Protein AF-A0A960N4R0-F1 (afdb_monomer_lite)

Secondary structure (DSSP, 8-state):
-PPEEEEEETTEEEEEEEETTEEEEEEEESTTSEEEEEEE-TTT--EEEEEE-S-S--

Structure (mmCIF, N/CA/C/O backbone):
data_AF-A0A960N4R0-F1
#
_entry.id   AF-A0A960N4R0-F1
#
loop_
_atom_site.group_PDB
_atom_site.id
_atom_site.type_symbol
_atom_site.label_atom_id
_atom_site.label_alt_id
_atom_site.label_comp_id
_atom_site.label_asym_id
_atom_site.label_entity_id
_atom_site.label_seq_id
_atom_site.pdbx_PDB_ins_code
_atom_site.Cartn_x
_atom_site.Cartn_y
_atom_site.Cartn_z
_atom_site.occupancy
_atom_site.B_iso_or_equiv
_atom_site.auth_seq_id
_atom_site.auth_comp_id
_atom_site.auth_asym_id
_atom_site.auth_atom_id
_atom_site.pdbx_PDB_model_num
ATOM 1 N N . MET A 1 1 ? -15.931 -4.103 10.675 1.00 56.72 1 MET A N 1
ATOM 2 C CA . MET A 1 1 ? -14.967 -4.188 9.553 1.00 56.72 1 MET A CA 1
ATOM 3 C C . MET A 1 1 ? -13.901 -3.126 9.764 1.00 56.72 1 MET A C 1
ATOM 5 O O . MET A 1 1 ? -14.277 -1.969 9.893 1.00 56.72 1 MET A O 1
ATOM 9 N N . ASN A 1 2 ? -12.614 -3.491 9.825 1.00 73.44 2 ASN A N 1
ATOM 10 C CA . ASN A 1 2 ? -11.542 -2.491 9.889 1.00 73.44 2 ASN A CA 1
ATOM 11 C C . ASN A 1 2 ? -11.413 -1.812 8.522 1.00 73.44 2 ASN A C 1
ATOM 13 O O . ASN A 1 2 ? -11.200 -2.486 7.514 1.00 73.44 2 ASN A O 1
ATOM 17 N N . GLN A 1 3 ? -11.580 -0.492 8.479 1.00 89.62 3 GLN A N 1
ATOM 18 C CA . GLN A 1 3 ? -11.376 0.281 7.257 1.00 89.62 3 GLN A CA 1
ATOM 19 C C . GLN A 1 3 ? -9.876 0.378 6.986 1.00 89.62 3 GLN A C 1
ATOM 21 O O . GLN A 1 3 ? -9.112 0.788 7.860 1.00 89.62 3 GLN A O 1
ATOM 26 N N . ARG A 1 4 ? -9.458 -0.010 5.778 1.00 93.50 4 ARG A N 1
ATOM 27 C CA . ARG A 1 4 ? -8.078 0.151 5.318 1.00 93.50 4 ARG A CA 1
ATOM 28 C C . ARG A 1 4 ? -7.986 1.317 4.347 1.00 93.50 4 ARG A C 1
ATOM 30 O O . ARG A 1 4 ? -8.838 1.453 3.473 1.00 93.50 4 ARG A O 1
ATOM 37 N N . LEU A 1 5 ? -6.934 2.113 4.489 1.00 95.69 5 LEU A N 1
AT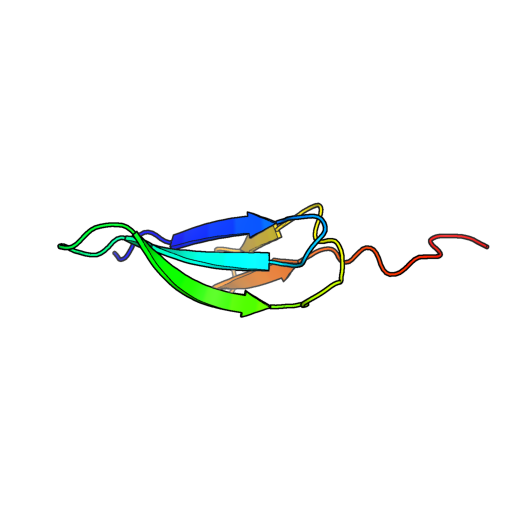OM 38 C CA . LEU A 1 5 ? -6.558 3.152 3.538 1.00 95.69 5 LEU A CA 1
ATOM 39 C C . LEU A 1 5 ? -5.287 2.706 2.814 1.00 95.69 5 LEU A C 1
ATOM 41 O O . LEU A 1 5 ? -4.292 2.358 3.451 1.00 95.69 5 LEU A O 1
ATOM 45 N N . LEU A 1 6 ? -5.345 2.708 1.486 1.00 97.12 6 LEU A N 1
ATOM 46 C CA . LEU A 1 6 ? -4.259 2.307 0.599 1.00 97.12 6 LEU A CA 1
ATOM 47 C C . LEU A 1 6 ? -3.733 3.560 -0.097 1.00 97.12 6 LEU A C 1
ATOM 49 O O . LEU A 1 6 ? -4.498 4.250 -0.768 1.00 97.12 6 LEU A O 1
ATOM 53 N N . VAL A 1 7 ? -2.449 3.865 0.072 1.00 97.38 7 VAL A N 1
ATOM 54 C CA . VAL A 1 7 ? -1.841 5.093 -0.455 1.00 97.38 7 VAL A CA 1
ATOM 55 C C . VAL A 1 7 ? -0.654 4.731 -1.339 1.00 97.38 7 VAL A C 1
ATOM 57 O O . VAL A 1 7 ? 0.444 4.466 -0.847 1.00 97.38 7 VAL A O 1
ATOM 60 N N . GLY A 1 8 ? -0.891 4.703 -2.651 1.00 97.50 8 GLY A N 1
ATOM 61 C CA . GLY A 1 8 ? 0.164 4.592 -3.657 1.00 97.50 8 GLY A CA 1
ATOM 62 C C . GLY A 1 8 ? 0.918 5.915 -3.799 1.00 97.50 8 GLY A C 1
ATOM 63 O O . GLY A 1 8 ? 0.310 6.982 -3.880 1.00 97.50 8 GLY A O 1
ATOM 64 N N . THR A 1 9 ? 2.249 5.868 -3.783 1.00 97.12 9 THR A N 1
ATOM 65 C CA . THR A 1 9 ? 3.112 7.057 -3.845 1.00 97.12 9 THR A CA 1
ATOM 66 C C . THR A 1 9 ? 4.313 6.824 -4.763 1.00 97.12 9 THR A C 1
ATOM 68 O O . THR A 1 9 ? 4.594 5.703 -5.178 1.00 97.12 9 THR A O 1
ATOM 71 N N . ARG A 1 10 ? 5.114 7.871 -5.014 1.00 96.44 10 ARG A N 1
ATOM 72 C CA . ARG A 1 10 ? 6.446 7.741 -5.646 1.00 96.44 10 ARG A CA 1
ATOM 73 C C . ARG A 1 10 ? 7.495 7.045 -4.764 1.00 96.44 10 ARG A C 1
ATOM 75 O O . ARG A 1 10 ? 8.627 6.881 -5.199 1.00 96.44 10 ARG A O 1
ATOM 82 N N . LYS A 1 11 ? 7.159 6.710 -3.518 1.00 97.12 11 LYS A N 1
ATOM 83 C CA . LYS A 1 11 ? 8.061 6.083 -2.544 1.00 97.12 11 LYS A CA 1
ATOM 84 C C . LYS A 1 11 ? 7.651 4.655 -2.181 1.00 97.12 11 LYS A C 1
ATOM 86 O O . LYS A 1 11 ? 8.364 4.044 -1.396 1.00 97.12 11 LYS A O 1
ATOM 91 N N . GLY A 1 12 ? 6.543 4.150 -2.711 1.00 97.31 12 GLY A N 1
ATOM 92 C CA . GLY A 1 12 ? 5.986 2.839 -2.383 1.00 97.31 12 GLY A CA 1
ATOM 93 C C . GLY A 1 12 ? 4.499 2.914 -2.054 1.00 97.31 12 GLY A C 1
ATOM 94 O O . GLY A 1 12 ? 3.842 3.935 -2.297 1.00 97.31 12 GLY A O 1
ATOM 95 N N . LEU A 1 13 ? 3.981 1.835 -1.475 1.00 98.19 13 LEU A N 1
ATOM 96 C CA . LEU A 1 13 ? 2.595 1.680 -1.045 1.00 98.19 13 LEU A CA 1
ATOM 97 C C . LEU A 1 13 ? 2.509 1.680 0.482 1.00 98.19 13 LEU A C 1
ATOM 99 O O . LEU A 1 13 ? 3.057 0.800 1.141 1.00 98.19 13 LEU A O 1
ATOM 103 N N . PHE A 1 14 ? 1.766 2.627 1.050 1.00 98.06 14 PHE A N 1
ATOM 104 C CA . PHE A 1 14 ? 1.430 2.612 2.472 1.00 98.06 14 PHE A CA 1
ATOM 105 C C . PHE A 1 14 ? 0.043 2.012 2.693 1.00 98.06 14 PHE A C 1
ATOM 107 O O . PHE A 1 14 ? -0.913 2.361 1.997 1.00 98.06 14 PHE A O 1
ATOM 114 N N . ILE A 1 15 ? -0.075 1.150 3.701 1.00 97.25 15 ILE A N 1
ATOM 115 C CA . ILE A 1 15 ? -1.350 0.584 4.147 1.00 97.25 15 ILE A CA 1
ATOM 116 C C . ILE A 1 15 ? -1.597 1.066 5.567 1.00 97.25 15 ILE A C 1
ATOM 118 O O . ILE A 1 15 ? -0.767 0.842 6.449 1.00 97.25 15 ILE A O 1
ATOM 122 N N . TYR A 1 16 ? -2.742 1.697 5.797 1.00 97.06 16 TYR A N 1
ATOM 123 C CA . TYR A 1 16 ? -3.192 2.116 7.119 1.00 97.06 16 TYR A CA 1
ATOM 124 C C . TYR A 1 16 ? -4.468 1.381 7.504 1.00 97.06 16 TYR A C 1
ATOM 126 O O . TYR A 1 16 ? -5.272 1.024 6.644 1.00 97.06 16 TYR A O 1
ATOM 134 N N . GLU A 1 17 ? -4.677 1.210 8.802 1.00 96.06 17 GLU A N 1
ATOM 135 C CA . GLU A 1 17 ? -5.964 0.823 9.367 1.00 96.06 17 GLU A CA 1
ATOM 136 C C . GLU A 1 17 ? -6.535 1.940 10.227 1.00 96.06 17 GLU A C 1
ATOM 138 O O . GLU A 1 17 ? -5.799 2.654 10.914 1.00 96.06 17 GLU A O 1
ATOM 143 N N . ASN A 1 18 ? -7.855 2.072 10.193 1.00 95.00 18 ASN A N 1
ATOM 144 C CA . ASN A 1 18 ? -8.578 2.890 11.147 1.00 95.00 18 ASN A CA 1
ATOM 145 C C . ASN A 1 18 ? -8.732 2.107 12.460 1.00 95.00 18 ASN A C 1
ATOM 147 O O . ASN A 1 18 ? -9.222 0.978 12.447 1.00 95.00 18 ASN A O 1
ATOM 151 N N . SER A 1 19 ? -8.312 2.700 13.575 1.00 88.62 19 SER A N 1
ATOM 152 C CA . SER A 1 19 ? -8.448 2.157 14.929 1.00 88.62 19 SER A CA 1
ATOM 153 C C . SER A 1 19 ? -9.188 3.149 15.833 1.00 88.62 19 SER A C 1
ATOM 155 O O . SER A 1 19 ? -9.408 4.299 15.458 1.00 88.62 19 SER A O 1
ATOM 157 N N . SER A 1 20 ? -9.528 2.744 17.060 1.00 88.81 20 SER A N 1
ATOM 158 C CA . SER A 1 20 ? -10.130 3.651 18.053 1.00 88.81 20 SER A CA 1
ATOM 159 C C . SER A 1 20 ? -9.237 4.847 18.410 1.00 88.81 20 SER A C 1
ATOM 161 O O . SER A 1 20 ? -9.748 5.888 18.809 1.00 88.81 20 SER A O 1
ATOM 163 N N . ALA A 1 21 ? -7.920 4.720 18.230 1.00 90.81 21 ALA A N 1
ATOM 164 C CA . ALA A 1 21 ? -6.941 5.785 18.44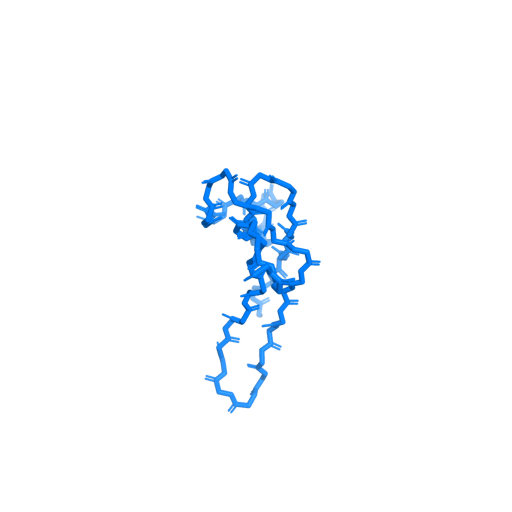1 1.00 90.81 21 ALA A CA 1
ATOM 165 C C . ALA A 1 21 ? -6.616 6.573 17.153 1.00 90.81 21 ALA A C 1
ATOM 167 O O . ALA A 1 21 ? -5.669 7.357 17.129 1.00 90.81 21 ALA A O 1
ATOM 168 N N . GLY A 1 22 ? -7.379 6.359 16.075 1.00 93.12 22 GLY A N 1
ATOM 169 C CA . GLY A 1 22 ? -7.160 6.966 14.765 1.00 93.12 22 GLY A CA 1
ATOM 170 C C . GLY A 1 22 ? -6.419 6.053 13.787 1.00 93.12 22 GLY A C 1
ATOM 171 O O . GLY A 1 22 ? -6.347 4.833 13.962 1.00 93.12 22 GLY A O 1
ATOM 172 N N . TRP A 1 23 ? -5.889 6.645 12.716 1.00 95.31 23 TRP A N 1
ATOM 173 C CA . TRP A 1 23 ? -5.209 5.906 11.653 1.00 95.31 23 TRP A CA 1
ATOM 174 C C . TRP A 1 23 ? -3.814 5.452 12.079 1.00 95.31 23 TRP A C 1
ATOM 176 O O . TRP A 1 23 ? -2.973 6.260 12.471 1.00 95.31 23 TRP A O 1
ATOM 186 N N . ARG A 1 24 ? -3.540 4.157 11.919 1.00 95.44 24 ARG A N 1
ATOM 187 C CA . ARG A 1 24 ? -2.235 3.548 12.189 1.00 95.44 24 ARG A CA 1
ATOM 188 C C . ARG A 1 24 ? -1.675 2.930 10.919 1.00 95.44 24 ARG A C 1
ATOM 190 O O . ARG A 1 24 ? -2.381 2.208 10.220 1.00 95.44 24 ARG A O 1
ATOM 197 N N . ARG A 1 25 ? -0.395 3.178 10.623 1.00 95.38 25 ARG A N 1
ATOM 198 C CA . ARG A 1 25 ? 0.291 2.495 9.517 1.00 95.38 25 ARG A CA 1
ATOM 199 C C . ARG A 1 25 ? 0.459 1.017 9.867 1.00 95.38 25 ARG A C 1
ATOM 201 O O . ARG A 1 25 ? 1.075 0.696 10.880 1.00 95.38 25 ARG A O 1
ATOM 208 N N . LEU A 1 26 ? -0.061 0.149 9.011 1.00 95.69 26 LEU A N 1
ATOM 209 C CA . LEU A 1 26 ? 0.118 -1.296 9.074 1.00 95.69 26 LEU A CA 1
ATOM 210 C C . LEU A 1 26 ? 1.362 -1.746 8.317 1.00 95.69 26 LEU A C 1
ATOM 212 O O . LEU A 1 26 ? 2.210 -2.422 8.887 1.00 95.69 26 LEU A O 1
ATOM 216 N N . HIS A 1 2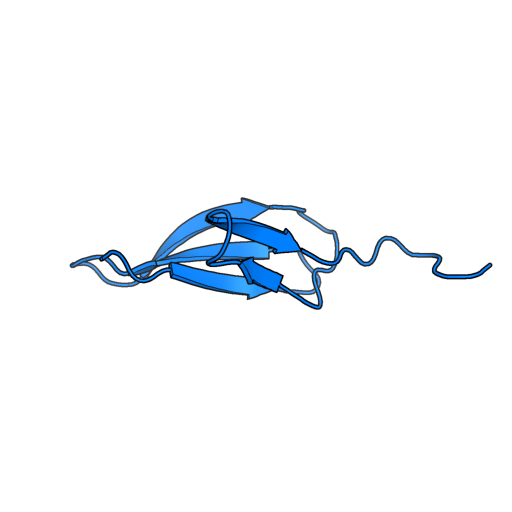7 ? 1.471 -1.343 7.050 1.00 96.44 27 HIS A N 1
ATOM 217 C CA . HIS A 1 27 ? 2.521 -1.809 6.149 1.00 96.44 27 HIS A CA 1
ATOM 218 C C . HIS A 1 27 ? 3.082 -0.673 5.299 1.00 96.44 27 HIS A C 1
ATOM 220 O O . HIS A 1 27 ? 2.432 0.358 5.083 1.00 96.44 27 HIS A O 1
ATOM 226 N N . PHE A 1 28 ? 4.301 -0.895 4.819 1.00 97.69 28 PHE A N 1
ATOM 227 C CA . PHE A 1 28 ? 4.949 -0.096 3.794 1.00 97.69 28 PHE A CA 1
ATOM 228 C C . PHE A 1 28 ? 5.633 -1.048 2.813 1.00 97.69 28 PHE A C 1
ATOM 230 O O . PHE A 1 28 ? 6.662 -1.634 3.133 1.00 97.69 28 PHE A O 1
ATOM 237 N N . GLU A 1 29 ? 5.022 -1.210 1.646 1.00 97.50 29 GLU A N 1
ATOM 238 C CA . GLU A 1 29 ? 5.441 -2.149 0.608 1.00 97.50 29 GLU A CA 1
ATOM 239 C C . GLU A 1 29 ? 6.106 -1.405 -0.557 1.00 97.50 29 GLU A C 1
ATOM 241 O O . GLU A 1 29 ? 5.829 -0.225 -0.798 1.00 97.50 29 GLU A O 1
ATOM 246 N N . PHE A 1 30 ? 6.962 -2.101 -1.311 1.00 95.56 30 PHE A N 1
ATOM 247 C CA . PHE A 1 30 ? 7.642 -1.568 -2.503 1.00 95.56 30 PHE A CA 1
ATOM 248 C C . PHE A 1 30 ? 8.440 -0.278 -2.235 1.00 95.56 30 PHE A C 1
ATOM 250 O O . PHE A 1 30 ? 8.369 0.691 -2.993 1.00 95.56 30 PHE A O 1
ATOM 257 N N . ALA A 1 31 ? 9.190 -0.247 -1.131 1.00 96.25 31 ALA A N 1
ATOM 258 C CA . ALA A 1 31 ? 9.956 0.924 -0.718 1.00 96.25 31 ALA A CA 1
ATOM 259 C C . ALA A 1 31 ? 10.882 1.437 -1.838 1.00 96.25 31 ALA A C 1
ATOM 261 O O . ALA A 1 31 ? 11.708 0.705 -2.376 1.00 96.25 31 ALA A O 1
ATOM 262 N N . GLY A 1 32 ? 10.742 2.718 -2.180 1.00 94.75 32 GLY A N 1
ATOM 263 C CA . GLY A 1 32 ? 11.516 3.380 -3.235 1.00 94.75 32 GLY A CA 1
ATOM 264 C C . GLY A 1 32 ? 10.992 3.166 -4.659 1.00 94.75 32 GLY A C 1
ATOM 265 O O . GLY A 1 32 ? 11.450 3.857 -5.565 1.00 94.75 32 GLY A O 1
ATOM 266 N N . VAL A 1 33 ? 10.006 2.289 -4.858 1.00 95.56 33 VAL A N 1
ATOM 267 C CA . VAL A 1 33 ? 9.370 2.035 -6.156 1.00 95.56 33 VAL A CA 1
ATOM 268 C C . VAL A 1 33 ? 8.066 2.822 -6.235 1.00 95.56 33 VAL A C 1
ATOM 270 O O . VAL A 1 33 ? 7.287 2.858 -5.285 1.00 95.56 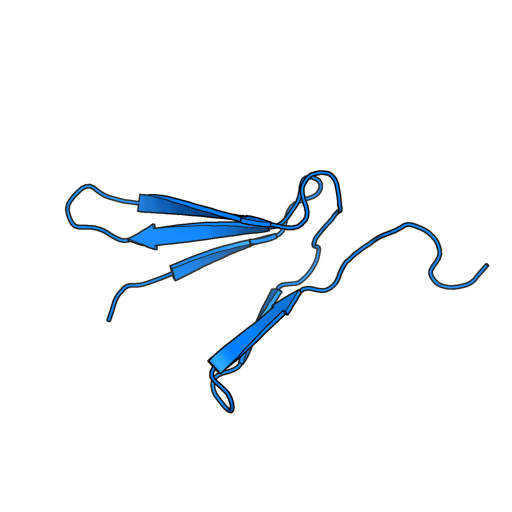33 VAL A O 1
ATOM 273 N N . GLN A 1 34 ? 7.799 3.479 -7.364 1.00 96.06 34 GLN A N 1
ATOM 274 C CA . GLN A 1 34 ? 6.541 4.202 -7.527 1.00 96.06 34 GLN A CA 1
ATOM 275 C C . GLN A 1 34 ? 5.370 3.228 -7.715 1.00 96.06 34 GLN A C 1
ATOM 277 O O . GLN A 1 34 ? 5.425 2.336 -8.560 1.00 96.06 34 GLN A O 1
ATOM 282 N N . VAL A 1 35 ? 4.286 3.475 -6.977 1.00 97.44 35 VAL A N 1
ATOM 283 C CA . VAL A 1 35 ? 3.015 2.745 -7.066 1.00 97.44 35 VAL A CA 1
ATOM 284 C C . VAL A 1 35 ? 1.918 3.721 -7.510 1.00 97.44 35 VAL A C 1
ATOM 286 O O . VAL A 1 35 ? 1.339 4.401 -6.660 1.00 97.44 35 VAL A O 1
ATOM 289 N N . PRO A 1 36 ? 1.653 3.875 -8.824 1.00 95.81 36 PRO A N 1
ATOM 290 C CA .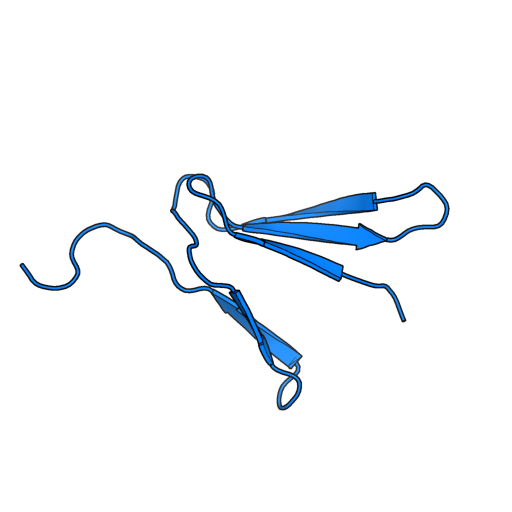 PRO A 1 36 ? 0.653 4.821 -9.323 1.00 95.81 36 PRO A CA 1
ATOM 291 C C . PRO A 1 36 ? -0.790 4.336 -9.136 1.00 95.81 36 PRO A C 1
ATOM 293 O O . PRO A 1 36 ? -1.693 5.161 -9.031 1.00 95.81 36 PRO A O 1
ATOM 296 N N . PHE A 1 37 ? -1.010 3.019 -9.075 1.00 96.75 37 PHE A N 1
ATOM 297 C CA . PHE A 1 37 ? -2.336 2.424 -8.927 1.00 96.75 37 PHE A CA 1
ATOM 298 C C . PHE A 1 37 ? -2.310 1.267 -7.936 1.00 96.75 37 PHE A C 1
ATOM 300 O O . PHE A 1 37 ? -1.382 0.456 -7.923 1.00 96.75 37 PHE A O 1
ATOM 307 N N . VAL A 1 38 ? -3.369 1.183 -7.136 1.00 97.00 38 VAL A N 1
ATOM 308 C CA . VAL A 1 38 ? -3.626 0.085 -6.209 1.00 97.00 38 VAL A CA 1
ATOM 309 C C . VAL A 1 38 ? -5.107 -0.280 -6.275 1.00 97.00 38 VAL A C 1
ATOM 311 O O . VAL A 1 38 ? -5.963 0.605 -6.286 1.00 97.00 38 VAL A O 1
ATOM 314 N N . LEU A 1 39 ? -5.413 -1.575 -6.336 1.00 95.56 39 LEU A N 1
ATOM 315 C CA . LEU A 1 39 ? -6.773 -2.101 -6.430 1.00 95.56 39 LEU A CA 1
ATOM 316 C C . LEU A 1 39 ? -6.986 -3.173 -5.363 1.00 95.56 39 LEU A C 1
ATOM 318 O O . LEU A 1 39 ? -6.269 -4.170 -5.322 1.00 95.56 39 LEU A O 1
ATOM 322 N N . SER A 1 40 ? -8.002 -2.978 -4.524 1.00 94.62 40 SER A N 1
ATOM 323 C CA . SER A 1 40 ? -8.519 -4.035 -3.656 1.00 94.62 40 SER A CA 1
ATOM 324 C C . SER A 1 40 ? -9.572 -4.826 -4.425 1.00 94.62 40 SER A C 1
ATOM 326 O O . SER A 1 40 ? -10.636 -4.287 -4.742 1.00 94.62 40 SER A O 1
ATOM 328 N N . ASP A 1 41 ? -9.275 -6.085 -4.729 1.00 94.94 41 ASP A N 1
ATOM 329 C CA . ASP A 1 41 ? -10.197 -6.958 -5.443 1.00 94.94 41 ASP A CA 1
ATOM 330 C C . ASP A 1 41 ? -11.064 -7.745 -4.456 1.00 94.94 41 ASP A C 1
ATOM 332 O O . ASP A 1 41 ? -10.585 -8.501 -3.613 1.00 94.94 41 ASP A O 1
ATOM 336 N N . ARG A 1 42 ? -12.380 -7.536 -4.533 1.00 92.75 42 ARG A N 1
ATOM 337 C CA . ARG A 1 42 ? -13.349 -8.211 -3.658 1.00 92.75 42 ARG A CA 1
ATOM 338 C C . ARG A 1 42 ? -13.642 -9.648 -4.077 1.00 92.75 42 ARG A C 1
ATOM 340 O O . ARG A 1 42 ? -14.270 -10.362 -3.304 1.00 92.75 42 ARG A O 1
ATOM 347 N N . ARG A 1 43 ? -13.250 -10.050 -5.287 1.00 95.50 43 ARG A N 1
ATOM 348 C CA . ARG A 1 43 ? -13.553 -11.377 -5.835 1.00 95.50 43 ARG A CA 1
ATOM 349 C C . ARG A 1 43 ? -12.707 -12.461 -5.179 1.00 95.50 43 ARG A C 1
ATOM 351 O O . ARG A 1 43 ? -13.208 -13.555 -4.953 1.00 95.50 43 ARG A O 1
ATOM 358 N N . ASP A 1 44 ? -11.460 -12.139 -4.853 1.00 95.00 44 ASP A N 1
ATOM 359 C CA . ASP A 1 44 ? -10.484 -13.068 -4.279 1.00 95.00 44 ASP A CA 1
ATOM 360 C C . ASP A 1 44 ? -9.802 -12.530 -3.007 1.00 95.00 44 ASP A C 1
ATOM 362 O O . ASP A 1 44 ? -9.086 -13.263 -2.330 1.00 95.00 44 ASP A O 1
ATOM 366 N N . GLY A 1 45 ? -10.046 -11.268 -2.640 1.00 91.44 45 GLY A N 1
ATOM 367 C CA . GLY A 1 45 ? -9.429 -10.631 -1.478 1.00 91.44 45 GLY A CA 1
ATOM 368 C C . GLY A 1 45 ? -7.997 -10.151 -1.727 1.00 91.44 45 GLY A C 1
ATOM 369 O O . GLY A 1 45 ? -7.341 -9.706 -0.780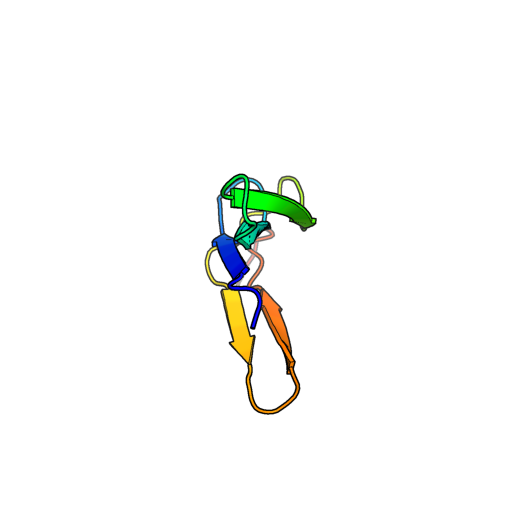 1.00 91.44 45 GLY A O 1
ATOM 370 N N . SER A 1 46 ? -7.518 -10.211 -2.972 1.00 94.81 46 SER A N 1
ATOM 371 C CA . SER A 1 46 ? -6.176 -9.782 -3.349 1.00 94.81 46 SER A CA 1
ATOM 372 C C . SER A 1 46 ? -6.031 -8.259 -3.338 1.00 94.81 46 SER A C 1
ATOM 374 O O . SER A 1 46 ? -6.975 -7.489 -3.554 1.00 94.81 46 SER A O 1
ATOM 376 N N . LEU A 1 47 ? -4.794 -7.814 -3.116 1.00 95.31 47 LEU A N 1
ATOM 377 C CA . LEU A 1 47 ? -4.377 -6.432 -3.302 1.00 95.31 47 LEU A CA 1
ATOM 378 C C . LEU A 1 47 ? -3.412 -6.366 -4.485 1.00 95.31 47 LEU A C 1
ATOM 380 O O . LEU A 1 47 ? -2.288 -6.854 -4.395 1.00 95.31 47 LEU A O 1
ATOM 384 N N . TYR A 1 48 ? -3.842 -5.742 -5.576 1.00 96.38 48 TYR A N 1
ATOM 385 C CA . TYR A 1 48 ? -3.011 -5.543 -6.759 1.00 96.38 48 TYR A CA 1
ATOM 386 C C . TYR A 1 48 ? -2.356 -4.166 -6.721 1.00 96.38 48 TYR A C 1
ATOM 388 O O . TYR A 1 48 ? -3.023 -3.164 -6.458 1.00 96.38 48 TYR A O 1
ATOM 396 N N . ALA A 1 49 ? -1.060 -4.111 -7.020 1.00 96.62 49 ALA A N 1
ATOM 397 C CA . ALA A 1 49 ? -0.295 -2.876 -7.139 1.00 96.62 49 ALA A CA 1
ATOM 398 C C . ALA A 1 49 ? 0.388 -2.830 -8.509 1.00 96.62 49 ALA A C 1
ATOM 400 O O . ALA A 1 49 ? 1.105 -3.758 -8.878 1.00 96.62 49 ALA A O 1
ATOM 401 N N . ALA A 1 50 ? 0.173 -1.749 -9.257 1.00 95.38 50 ALA A N 1
ATOM 402 C CA . ALA A 1 50 ? 0.984 -1.463 -10.434 1.00 95.38 50 ALA A CA 1
ATOM 403 C C . ALA A 1 50 ? 2.309 -0.857 -9.963 1.00 95.38 50 ALA A C 1
ATOM 405 O O . ALA A 1 50 ? 2.293 0.053 -9.135 1.00 95.38 50 ALA A O 1
ATOM 406 N N . LEU A 1 51 ? 3.441 -1.340 -10.473 1.00 94.81 51 LEU A N 1
ATOM 407 C CA . LEU A 1 51 ? 4.769 -0.846 -10.109 1.00 94.81 51 LEU A CA 1
ATOM 408 C C . LEU A 1 51 ? 5.408 -0.151 -11.309 1.00 94.81 51 LEU A C 1
ATOM 410 O O . LEU A 1 51 ? 5.375 -0.668 -12.424 1.00 94.81 51 LEU A O 1
ATOM 414 N N . HIS A 1 52 ? 6.002 1.017 -11.084 1.00 87.88 52 HIS A N 1
ATOM 415 C CA . HIS A 1 52 ? 6.769 1.728 -12.099 1.00 87.88 52 HIS A CA 1
ATOM 416 C C . HIS A 1 52 ? 8.268 1.550 -11.824 1.00 87.88 52 HIS A C 1
ATOM 418 O O . HIS A 1 52 ? 8.857 2.285 -11.027 1.00 87.88 52 HIS A O 1
ATOM 424 N N . HIS A 1 53 ? 8.865 0.544 -12.471 1.00 77.12 53 HIS A N 1
ATOM 425 C CA . HIS A 1 53 ? 10.275 0.162 -12.312 1.00 77.12 53 HIS A CA 1
ATOM 426 C C . HIS A 1 53 ? 11.243 0.847 -13.293 1.00 77.12 53 HIS A C 1
ATOM 428 O O . HIS A 1 53 ? 12.445 0.624 -13.199 1.00 77.12 53 HIS A O 1
ATOM 434 N N . GLY A 1 54 ? 10.748 1.717 -14.181 1.00 64.00 54 GLY A N 1
ATOM 435 C CA . GLY A 1 54 ? 11.526 2.205 -15.322 1.00 64.00 54 GLY A CA 1
ATOM 436 C C . GLY A 1 54 ? 11.593 1.134 -16.416 1.00 64.00 54 GLY A C 1
ATOM 437 O O . GLY A 1 54 ? 11.859 -0.026 -16.127 1.00 64.00 54 GLY A O 1
ATOM 438 N N . HIS A 1 55 ? 11.308 1.542 -17.653 1.00 58.59 55 HIS A N 1
ATOM 439 C CA . HIS A 1 55 ? 11.102 0.721 -18.858 1.00 58.59 55 HIS A CA 1
ATOM 440 C C . HIS A 1 55 ? 9.740 0.020 -18.953 1.00 58.59 55 HIS A C 1
ATOM 442 O O . HIS A 1 55 ? 9.588 -1.174 -18.717 1.00 58.59 55 HIS A O 1
ATOM 448 N N . PHE A 1 56 ? 8.744 0.782 -19.406 1.00 56.50 56 PHE A N 1
ATOM 449 C CA . PHE A 1 56 ? 7.701 0.217 -20.257 1.00 56.50 56 PHE A CA 1
ATOM 450 C C . PHE A 1 56 ? 8.023 0.621 -21.702 1.00 56.50 56 PHE A C 1
ATOM 452 O O . PHE A 1 56 ? 7.658 1.718 -22.115 1.00 56.50 56 PHE A O 1
ATOM 459 N N . GLY A 1 57 ? 8.711 -0.257 -22.442 1.00 53.78 57 GLY A N 1
ATOM 460 C CA . GLY A 1 57 ? 8.836 -0.159 -23.903 1.00 53.78 57 GLY A CA 1
ATOM 461 C C . GLY A 1 57 ? 10.091 0.508 -24.478 1.00 53.78 57 GLY A C 1
ATOM 462 O O . GLY A 1 57 ? 9.954 1.185 -25.492 1.00 53.78 57 GLY A O 1
ATOM 463 N N . ASP A 1 58 ? 11.268 0.288 -23.883 1.00 45.16 58 ASP A N 1
ATOM 464 C CA . ASP A 1 58 ? 12.540 0.367 -24.631 1.00 45.16 58 ASP A CA 1
ATOM 465 C C . ASP A 1 58 ? 12.958 -1.033 -25.104 1.00 45.16 58 ASP A C 1
ATOM 467 O O . ASP A 1 58 ? 12.672 -2.005 -24.359 1.00 45.16 58 ASP A O 1
#

Foldseek 3Di:
DWDWDWDFACQFIWIWTQDPVGIDTDDGPPGNWGFPDWDQDPVVRDIDTDTDPDDPDD

pLDDT: mean 90.46, std 12.67, range [45.16, 98.19]

Sequence (58 aa):
MNQRLLVGTRKGLFIYENSSAGWRRLHFEFAGVQVPFVLSDRRDGSLYAALHHGHFGD

Radius of gyration: 13.11 Å; chains: 1; bounding box: 28×21×43 Å